Protein AF-A0ABD1LXT3-F1 (afdb_monomer_lite)

Secondary structure (DSSP, 8-state):
---------PPP-------------SS--S-----S-------S-HHHHHHHHHHHHHHHHTTTHHHHHHHHHHHHHHHHHTT-----HHHHHHHHHHHHHHHH--

Structure (mmCIF, N/CA/C/O backbone):
data_AF-A0ABD1LXT3-F1
#
_entry.id   AF-A0ABD1LXT3-F1
#
loop_
_atom_site.group_PDB
_atom_site.id
_atom_site.type_symbol
_atom_site.label_atom_id
_atom_site.label_alt_id
_atom_site.label_comp_id
_atom_site.label_asym_id
_atom_site.label_entity_id
_atom_site.label_seq_id
_atom_site.pdbx_PDB_ins_code
_atom_site.Cartn_x
_atom_site.Cartn_y
_atom_site.Cartn_z
_atom_site.occupancy
_atom_site.B_iso_or_equiv
_atom_site.auth_seq_id
_atom_site.auth_comp_id
_atom_site.auth_asym_id
_atom_site.auth_atom_id
_atom_site.pdbx_PDB_model_num
ATOM 1 N N . MET A 1 1 ? 18.891 8.176 39.308 1.00 45.00 1 MET A N 1
ATOM 2 C CA . MET A 1 1 ? 18.366 8.466 37.958 1.00 45.00 1 MET A CA 1
ATOM 3 C C . MET A 1 1 ? 18.853 7.351 37.044 1.00 45.00 1 MET A C 1
ATOM 5 O O . MET A 1 1 ? 19.936 7.462 36.490 1.00 45.00 1 MET A O 1
ATOM 9 N N . SER A 1 2 ? 18.132 6.224 37.002 1.00 50.97 2 SER A N 1
ATOM 10 C CA . SER A 1 2 ? 18.459 5.120 36.089 1.00 50.97 2 SER A CA 1
ATOM 11 C C . SER A 1 2 ? 18.023 5.513 34.687 1.00 50.97 2 SER A C 1
ATOM 13 O O . SER A 1 2 ? 16.828 5.648 34.435 1.00 50.97 2 SER A O 1
ATOM 15 N N . GLY A 1 3 ? 18.989 5.738 33.802 1.00 53.28 3 GLY A N 1
ATOM 16 C CA . GLY A 1 3 ? 18.736 5.926 32.381 1.00 53.28 3 GLY A CA 1
ATOM 17 C C . GLY A 1 3 ? 18.436 4.583 31.723 1.00 53.28 3 GLY A C 1
ATOM 18 O O . GLY A 1 3 ? 19.357 3.870 31.347 1.00 53.28 3 GLY A O 1
ATOM 19 N N . MET A 1 4 ? 17.154 4.249 31.591 1.00 65.38 4 MET A N 1
ATOM 20 C CA . MET A 1 4 ? 16.679 3.417 30.487 1.00 65.38 4 MET A CA 1
ATOM 21 C C . MET A 1 4 ? 16.380 4.376 29.333 1.00 65.38 4 MET A C 1
ATOM 23 O O . MET A 1 4 ? 15.499 5.225 29.451 1.00 65.38 4 MET A O 1
ATOM 27 N N . GLY A 1 5 ? 17.146 4.283 28.253 1.00 60.03 5 GLY A N 1
ATOM 28 C CA . GLY A 1 5 ? 16.921 5.048 27.034 1.00 60.03 5 GLY A CA 1
ATOM 29 C C . GLY A 1 5 ? 17.400 4.215 25.863 1.00 60.03 5 GLY A C 1
ATOM 30 O O . GLY A 1 5 ? 18.602 4.050 25.673 1.00 60.03 5 GLY A O 1
ATOM 31 N N . ASP A 1 6 ? 16.435 3.625 25.172 1.00 51.16 6 ASP A N 1
ATOM 32 C CA . ASP A 1 6 ? 16.590 2.613 24.140 1.00 51.16 6 ASP A CA 1
ATOM 33 C C . ASP A 1 6 ? 17.554 3.027 23.026 1.00 51.16 6 ASP A C 1
ATOM 35 O O . ASP A 1 6 ? 17.568 4.170 22.561 1.00 51.16 6 ASP A O 1
ATOM 39 N N . GLY A 1 7 ? 18.357 2.058 22.580 1.00 52.97 7 GLY A N 1
ATOM 40 C CA . GLY A 1 7 ? 19.229 2.188 21.422 1.00 52.97 7 GLY A CA 1
ATOM 41 C C . GLY A 1 7 ? 18.416 2.489 20.168 1.00 52.97 7 GLY A C 1
ATOM 42 O O . GLY A 1 7 ? 17.942 1.583 19.487 1.00 52.97 7 GLY A O 1
ATOM 43 N N . TYR A 1 8 ? 18.272 3.773 19.854 1.00 61.81 8 TYR A N 1
ATOM 44 C CA . TYR A 1 8 ? 17.724 4.231 18.588 1.00 61.81 8 TYR A CA 1
ATOM 45 C C . TYR A 1 8 ? 18.748 3.926 17.485 1.00 61.81 8 TYR A C 1
ATOM 47 O O . TYR A 1 8 ? 19.655 4.714 17.215 1.00 61.81 8 TYR A O 1
ATOM 55 N N . VAL A 1 9 ? 18.646 2.747 16.868 1.00 60.59 9 VAL A N 1
ATOM 56 C CA . VAL A 1 9 ? 19.429 2.403 15.676 1.00 60.59 9 VAL A CA 1
ATOM 57 C C . VAL A 1 9 ? 18.808 3.152 14.504 1.00 60.59 9 VAL A C 1
ATOM 59 O O . VAL A 1 9 ? 17.773 2.759 13.968 1.00 60.59 9 VAL A O 1
ATOM 62 N N . ALA A 1 10 ? 19.418 4.277 14.134 1.00 66.75 10 ALA A N 1
ATOM 63 C CA . ALA A 1 10 ? 19.074 4.968 12.902 1.00 66.75 10 ALA A CA 1
ATOM 64 C C . ALA A 1 10 ? 19.239 3.996 11.716 1.00 66.75 10 ALA A C 1
ATOM 66 O O . ALA A 1 10 ? 20.229 3.258 11.683 1.00 66.75 10 ALA A O 1
ATOM 67 N N . PRO A 1 11 ? 18.313 3.983 10.739 1.00 61.09 11 PRO A N 1
ATOM 68 C CA . PRO A 1 11 ? 18.513 3.200 9.530 1.00 61.09 11 PRO A CA 1
ATOM 69 C C . PRO A 1 11 ? 19.824 3.647 8.864 1.00 61.09 11 PRO A C 1
ATOM 71 O O . PRO A 1 11 ? 20.124 4.849 8.865 1.00 61.09 11 PRO A O 1
ATOM 74 N N . PRO A 1 12 ? 20.628 2.709 8.336 1.00 50.94 12 PRO A N 1
ATOM 75 C CA . PRO A 1 12 ? 21.908 3.040 7.730 1.00 50.94 12 PRO A CA 1
ATOM 76 C C . PRO A 1 12 ? 21.694 4.062 6.607 1.00 50.94 12 PRO A C 1
ATOM 78 O O . PRO A 1 12 ? 21.033 3.784 5.612 1.00 50.94 12 PRO A O 1
ATOM 81 N N . LYS A 1 13 ? 22.254 5.266 6.780 1.00 61.12 13 LYS A N 1
ATOM 82 C CA . LYS A 1 13 ? 22.301 6.340 5.768 1.00 61.12 13 LYS A CA 1
ATOM 83 C C . LYS A 1 13 ? 23.408 6.108 4.737 1.00 61.12 13 LYS A C 1
ATOM 85 O O . LYS A 1 13 ? 24.016 7.058 4.252 1.00 61.12 13 LYS A O 1
ATOM 90 N N . THR A 1 14 ? 23.729 4.859 4.437 1.00 60.12 14 THR A N 1
ATOM 91 C CA . THR A 1 14 ? 24.680 4.559 3.371 1.00 60.12 14 THR A CA 1
ATOM 92 C C . THR A 1 14 ? 23.894 4.467 2.068 1.00 60.12 14 THR A C 1
ATOM 94 O O . THR A 1 14 ? 22.961 3.662 2.006 1.00 60.12 14 THR A O 1
ATOM 97 N N . PRO A 1 15 ? 24.238 5.244 1.023 1.00 53.69 15 PRO A N 1
ATOM 98 C CA . PRO A 1 15 ? 23.832 4.866 -0.322 1.00 53.69 15 PRO A CA 1
ATOM 99 C C . PRO A 1 15 ? 24.321 3.432 -0.535 1.00 53.69 15 PRO A C 1
ATOM 101 O O . PRO A 1 15 ? 25.418 3.098 -0.086 1.00 53.69 15 PRO A O 1
ATOM 104 N N . PHE A 1 16 ? 23.498 2.579 -1.140 1.00 46.97 16 PHE A N 1
ATOM 105 C CA . PHE A 1 16 ? 23.920 1.240 -1.540 1.00 46.97 16 PHE A CA 1
ATOM 106 C C . PHE A 1 16 ? 25.192 1.367 -2.387 1.00 46.97 16 PHE A C 1
ATOM 108 O O . PHE A 1 16 ? 25.139 1.805 -3.533 1.00 46.97 16 PHE A O 1
ATOM 115 N N . VAL A 1 17 ? 26.340 1.046 -1.794 1.00 51.94 17 VAL A N 1
ATOM 116 C CA . VAL A 1 17 ? 27.599 0.920 -2.519 1.00 51.94 17 VAL A CA 1
ATOM 117 C C . VAL A 1 17 ? 27.560 -0.470 -3.137 1.00 51.94 17 VAL A C 1
ATOM 119 O O . VAL A 1 17 ? 27.553 -1.464 -2.412 1.00 51.94 17 VAL A O 1
ATOM 122 N N . PHE A 1 18 ? 27.445 -0.534 -4.462 1.00 46.41 18 PHE A N 1
ATOM 123 C CA . PHE A 1 18 ? 27.685 -1.769 -5.197 1.00 46.41 18 PHE A CA 1
ATOM 124 C C . PHE A 1 18 ? 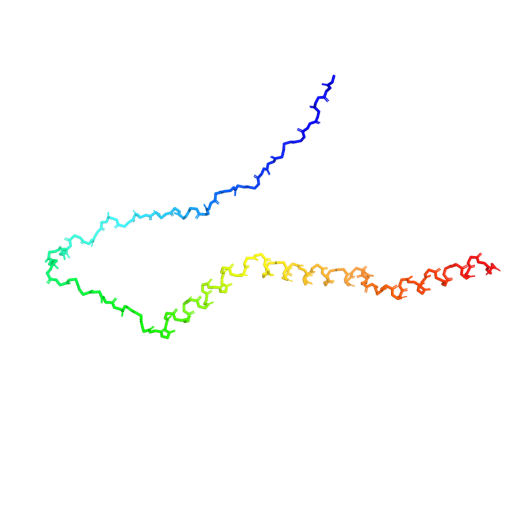29.180 -2.085 -5.092 1.00 46.41 18 PHE A C 1
ATOM 126 O O . PHE A 1 18 ? 30.013 -1.270 -5.484 1.00 46.41 18 PHE A O 1
ATOM 133 N N . ASP A 1 19 ? 29.503 -3.233 -4.501 1.00 43.56 19 ASP A N 1
ATOM 134 C CA . ASP A 1 19 ? 30.846 -3.808 -4.518 1.00 43.56 19 ASP A CA 1
ATOM 135 C C . ASP A 1 19 ? 31.023 -4.494 -5.879 1.00 43.56 19 ASP A C 1
ATOM 137 O O . ASP A 1 19 ? 30.445 -5.553 -6.133 1.00 43.56 19 ASP A O 1
ATOM 141 N N . ASP A 1 20 ? 31.719 -3.822 -6.794 1.00 46.25 20 ASP A N 1
ATOM 142 C CA . ASP A 1 20 ? 32.080 -4.376 -8.096 1.00 46.25 20 ASP A CA 1
ATOM 143 C C . ASP A 1 20 ? 33.335 -5.247 -7.915 1.00 46.25 20 ASP A C 1
ATOM 145 O O . ASP A 1 20 ? 34.456 -4.754 -7.776 1.00 46.25 20 ASP A O 1
ATOM 149 N N . SER A 1 21 ? 33.123 -6.560 -7.796 1.00 54.75 21 SER A N 1
ATOM 150 C CA . SER A 1 21 ? 34.194 -7.561 -7.808 1.00 54.75 21 SER A CA 1
ATOM 151 C C . SER A 1 21 ? 34.664 -7.797 -9.247 1.00 54.75 21 SER A C 1
ATOM 153 O O . SER A 1 21 ? 34.232 -8.738 -9.917 1.00 54.75 21 SER A O 1
ATOM 155 N N . ASP A 1 22 ? 35.572 -6.940 -9.708 1.00 49.88 22 ASP A N 1
ATOM 156 C CA . ASP A 1 22 ? 36.347 -7.101 -10.941 1.00 49.88 22 ASP A CA 1
ATOM 157 C C . ASP A 1 22 ? 37.457 -8.166 -10.764 1.00 49.88 22 ASP A C 1
ATOM 159 O O . ASP A 1 22 ? 38.639 -7.858 -10.611 1.00 49.88 22 ASP A O 1
ATOM 163 N N . ASP A 1 23 ? 37.093 -9.450 -10.826 1.00 52.03 23 ASP A N 1
ATOM 164 C CA . ASP A 1 23 ? 38.037 -10.571 -10.980 1.00 52.03 23 ASP A CA 1
ATOM 165 C C . ASP A 1 23 ? 37.864 -11.245 -12.356 1.00 52.03 23 ASP A C 1
ATOM 167 O O . ASP A 1 23 ? 37.477 -12.408 -12.473 1.00 52.03 23 ASP A O 1
ATOM 171 N N . ILE A 1 24 ? 38.179 -10.521 -13.438 1.00 57.47 24 ILE A N 1
ATOM 172 C CA . ILE A 1 24 ? 38.438 -11.103 -14.771 1.00 57.47 24 ILE A CA 1
ATOM 173 C C . ILE A 1 24 ? 39.793 -10.594 -15.274 1.00 57.47 24 ILE A C 1
ATOM 175 O O . ILE A 1 24 ? 39.916 -9.829 -16.228 1.00 57.47 24 ILE A O 1
ATOM 179 N N . ALA A 1 25 ? 40.859 -11.049 -14.620 1.00 55.16 25 ALA A N 1
ATOM 180 C CA . ALA A 1 25 ? 42.229 -10.856 -15.078 1.00 55.16 25 ALA A CA 1
ATOM 181 C C . ALA A 1 25 ? 42.913 -12.209 -15.299 1.00 55.16 25 ALA A C 1
ATOM 183 O O . ALA A 1 25 ? 43.664 -12.676 -14.454 1.00 55.16 25 ALA A O 1
ATOM 184 N N . SER A 1 26 ? 42.658 -12.835 -16.452 1.00 54.84 26 SER A N 1
ATOM 185 C CA . SER A 1 26 ? 43.659 -13.596 -17.224 1.00 54.84 26 SER A CA 1
ATOM 186 C C . SER A 1 26 ? 42.983 -14.221 -18.446 1.00 54.84 26 SER A C 1
ATOM 188 O O . SER A 1 26 ? 42.368 -15.272 -18.317 1.00 54.84 26 SER A O 1
ATOM 190 N N . SER A 1 27 ? 43.041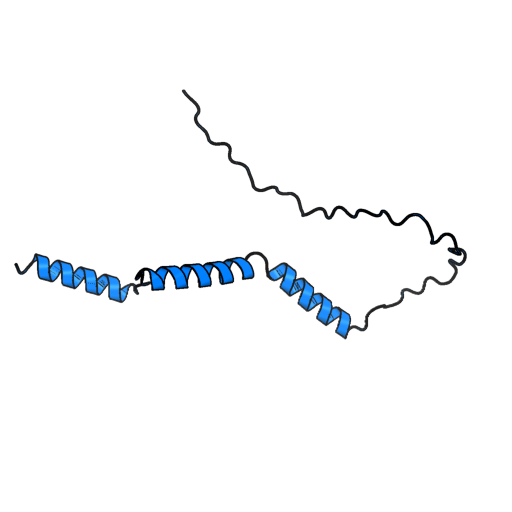 -13.522 -19.591 1.00 54.62 27 SER A N 1
ATOM 191 C CA . SER A 1 27 ? 42.984 -14.058 -20.977 1.00 54.62 27 SER A CA 1
ATOM 192 C C . SER A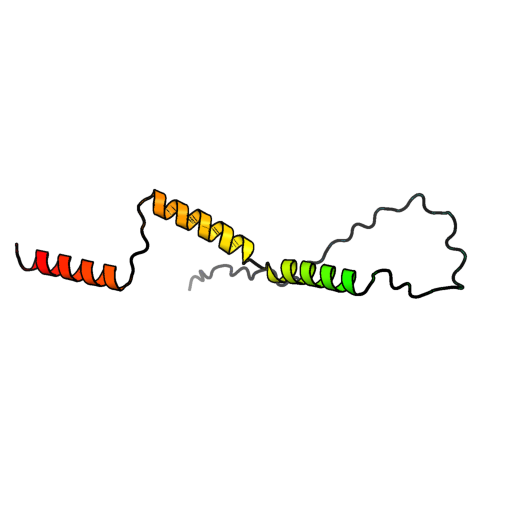 1 27 ? 42.567 -13.021 -22.040 1.00 54.62 27 SER A C 1
ATOM 194 O O . SER A 1 27 ? 42.111 -13.396 -23.1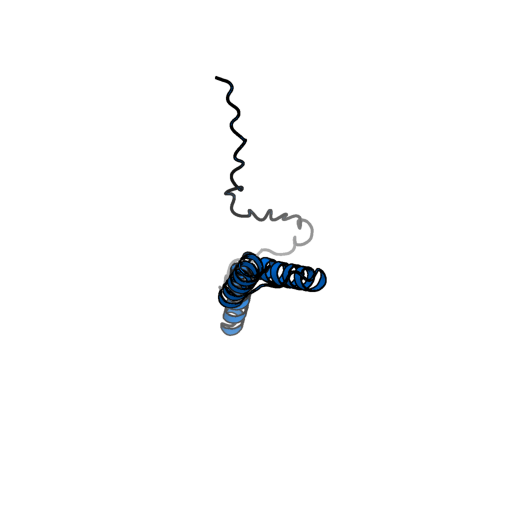13 1.00 54.62 27 SER A O 1
ATOM 196 N N . ALA A 1 28 ? 42.770 -11.718 -21.814 1.00 54.41 28 ALA A N 1
ATOM 197 C CA . ALA A 1 28 ? 42.597 -10.695 -22.860 1.00 54.41 28 ALA A CA 1
ATOM 198 C C . ALA A 1 28 ? 43.903 -9.955 -23.207 1.00 54.41 28 ALA A C 1
ATOM 200 O O . ALA A 1 28 ? 43.890 -8.861 -23.757 1.00 54.41 28 ALA A O 1
ATOM 201 N N . ALA A 1 29 ? 45.063 -10.568 -22.947 1.00 56.75 29 ALA A N 1
ATOM 202 C CA . ALA A 1 29 ? 46.375 -10.033 -23.320 1.00 56.75 29 ALA A CA 1
ATOM 203 C C . ALA A 1 29 ? 46.668 -10.100 -24.840 1.00 56.75 29 ALA A C 1
ATOM 205 O O . ALA A 1 29 ? 47.802 -10.349 -25.245 1.00 56.75 29 ALA A O 1
ATOM 206 N N . SER A 1 30 ? 45.676 -9.857 -25.701 1.00 55.97 30 SER A N 1
ATOM 207 C CA . SER A 1 30 ? 45.898 -9.651 -27.132 1.00 55.97 30 SER A CA 1
ATOM 208 C C . SER A 1 30 ? 45.232 -8.361 -27.611 1.00 55.97 30 SER A C 1
ATOM 210 O O . SER A 1 30 ? 44.080 -8.348 -28.031 1.00 55.97 30 SER A O 1
ATOM 212 N N . SER A 1 31 ? 46.049 -7.304 -27.633 1.00 56.62 31 SER A N 1
ATOM 213 C CA . SER A 1 31 ? 45.925 -6.131 -28.509 1.00 56.62 31 SER A CA 1
ATOM 214 C C . SER A 1 31 ? 45.062 -4.944 -28.047 1.00 56.62 31 SER A C 1
ATOM 216 O O . SER A 1 31 ? 44.140 -4.522 -28.733 1.00 56.62 31 SER A O 1
ATOM 218 N N . TYR A 1 32 ? 45.500 -4.270 -26.979 1.00 56.31 32 TYR A N 1
ATOM 219 C CA . TYR A 1 32 ? 45.124 -2.879 -26.651 1.00 56.31 32 TYR A CA 1
ATOM 220 C C . TYR A 1 32 ? 46.026 -1.829 -27.337 1.00 56.31 32 TYR A C 1
ATOM 222 O O . TYR A 1 32 ? 46.228 -0.728 -26.830 1.00 56.31 32 TYR A O 1
ATOM 230 N N . ARG A 1 33 ? 46.639 -2.158 -28.481 1.00 61.72 33 ARG A N 1
ATOM 231 C CA . ARG A 1 33 ? 47.467 -1.224 -29.262 1.00 61.72 33 ARG A CA 1
ATOM 232 C C . ARG A 1 33 ? 46.683 -0.732 -30.476 1.00 61.72 33 ARG A C 1
ATOM 234 O O . ARG A 1 33 ? 46.874 -1.264 -31.561 1.00 61.72 33 ARG A O 1
ATOM 241 N N . SER A 1 34 ? 45.820 0.270 -30.286 1.00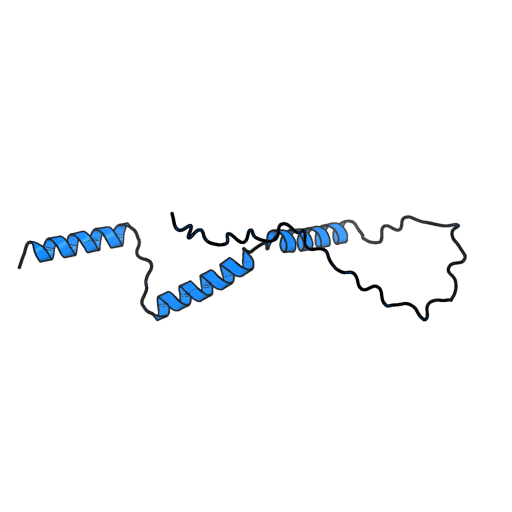 46.66 34 SER A N 1
ATOM 242 C CA . SER A 1 34 ? 45.471 1.312 -31.280 1.00 46.66 34 SER A CA 1
ATOM 243 C C . SER A 1 34 ? 44.475 2.315 -30.676 1.00 46.66 34 SER A C 1
ATOM 245 O O . SER A 1 34 ? 43.270 2.192 -30.848 1.00 46.66 34 SER A O 1
ATOM 247 N N . THR A 1 35 ? 44.969 3.333 -29.969 1.00 57.50 35 THR A N 1
ATOM 248 C CA . THR A 1 35 ? 44.183 4.491 -29.497 1.00 57.50 35 THR A CA 1
ATOM 249 C C . THR A 1 35 ? 44.278 5.668 -30.477 1.00 57.50 35 THR A C 1
ATOM 251 O O . THR A 1 35 ? 44.635 6.778 -30.095 1.00 57.50 35 THR A O 1
ATOM 254 N N . SER A 1 36 ? 43.984 5.445 -31.763 1.00 54.56 36 SER A N 1
ATOM 255 C CA . SER A 1 36 ? 43.912 6.524 -32.773 1.00 54.56 36 SER A CA 1
ATOM 256 C C . SER A 1 36 ? 42.522 6.711 -33.393 1.00 54.56 36 SER A C 1
ATOM 258 O O . SER A 1 36 ? 42.379 7.417 -34.384 1.00 54.56 36 SER A O 1
ATOM 260 N N . SER A 1 37 ? 41.487 6.101 -32.815 1.00 54.91 37 SER A N 1
ATOM 261 C CA . SER A 1 37 ? 40.085 6.299 -33.192 1.00 54.91 37 SER A CA 1
ATOM 262 C C . SER A 1 37 ? 39.224 5.976 -31.970 1.00 54.91 37 SER A C 1
ATOM 264 O O . SER A 1 37 ? 38.771 4.853 -31.786 1.00 54.91 37 SER A O 1
ATOM 266 N N . ILE A 1 38 ? 39.070 6.947 -31.070 1.00 56.00 38 ILE A N 1
ATOM 267 C CA . ILE A 1 38 ? 38.000 6.903 -30.069 1.00 56.00 38 ILE A CA 1
ATOM 268 C C . ILE A 1 38 ? 36.821 7.594 -30.741 1.00 56.00 38 ILE A C 1
ATOM 270 O O . ILE A 1 38 ? 36.722 8.818 -30.747 1.00 56.00 38 ILE A O 1
ATOM 274 N N . CYS A 1 39 ? 35.994 6.808 -31.419 1.00 56.66 39 CYS A N 1
ATOM 275 C CA . CYS A 1 39 ? 34.654 7.244 -31.765 1.00 56.66 39 CYS A CA 1
ATOM 276 C C . CYS A 1 39 ? 33.808 7.067 -30.504 1.00 56.66 39 CYS A C 1
ATOM 278 O O . CYS A 1 39 ? 33.769 5.972 -29.945 1.00 56.66 39 CYS A O 1
ATOM 280 N N . GLU A 1 40 ? 33.162 8.134 -30.046 1.00 57.75 40 GLU A N 1
ATOM 281 C CA . GLU A 1 40 ? 32.047 8.040 -29.109 1.00 57.75 40 GLU A CA 1
ATOM 282 C C . GLU A 1 40 ? 30.939 7.294 -29.866 1.00 57.75 40 GLU A C 1
ATOM 284 O O . GLU A 1 40 ? 30.277 7.842 -30.745 1.00 57.75 40 GLU A O 1
ATOM 289 N N . VAL A 1 41 ? 30.889 5.973 -29.695 1.00 61.25 41 VAL A N 1
ATOM 290 C CA . VAL A 1 41 ? 29.875 5.140 -30.337 1.00 61.25 41 VAL A CA 1
ATOM 291 C C . VAL A 1 41 ? 28.615 5.312 -29.507 1.00 61.25 41 VAL A C 1
ATOM 293 O O . VAL A 1 41 ? 28.564 4.836 -28.374 1.00 61.25 41 VAL A O 1
ATOM 296 N N . ASP A 1 42 ? 27.601 5.966 -30.072 1.00 64.81 42 ASP A N 1
ATOM 297 C CA . ASP A 1 42 ? 26.235 5.896 -29.560 1.00 64.81 42 ASP A CA 1
ATOM 298 C C . ASP A 1 42 ? 25.769 4.436 -29.679 1.00 64.81 42 ASP A C 1
ATOM 300 O O . ASP A 1 42 ? 25.238 3.994 -30.697 1.00 64.81 42 ASP A O 1
ATOM 304 N N . LEU A 1 43 ? 26.059 3.643 -28.643 1.00 66.50 43 LEU A N 1
ATOM 305 C CA . LEU A 1 43 ? 25.790 2.201 -28.585 1.00 66.50 43 LEU A CA 1
ATOM 306 C C . LEU A 1 43 ? 24.287 1.884 -28.575 1.00 66.50 43 LEU A C 1
ATOM 308 O O . LEU A 1 43 ? 23.908 0.724 -28.734 1.00 66.50 43 LEU A O 1
ATOM 312 N N . LEU A 1 44 ? 23.434 2.892 -28.378 1.00 69.56 44 LEU A N 1
ATOM 313 C CA . LEU A 1 44 ? 21.999 2.730 -28.207 1.00 69.56 44 LEU A CA 1
ATOM 314 C C . LEU A 1 44 ? 21.234 3.743 -29.073 1.00 69.56 44 LEU A C 1
ATOM 316 O O . LEU A 1 44 ? 21.448 4.947 -28.929 1.00 69.56 44 LEU A O 1
ATOM 320 N N . PRO A 1 45 ? 20.312 3.291 -29.943 1.00 78.19 45 PRO A N 1
ATOM 321 C CA . PRO A 1 45 ? 19.350 4.192 -30.565 1.00 78.19 45 PRO A CA 1
ATOM 322 C C . PRO A 1 45 ? 18.495 4.869 -29.481 1.00 78.19 45 PRO A C 1
ATOM 324 O O . PRO A 1 45 ? 18.234 4.277 -28.431 1.00 78.19 45 PRO A O 1
ATOM 327 N N . SER A 1 46 ? 18.032 6.095 -29.739 1.00 77.00 46 SER A N 1
ATOM 328 C CA . SER A 1 46 ? 17.263 6.909 -28.779 1.00 77.00 46 SER A CA 1
ATOM 329 C C . SER A 1 46 ? 16.061 6.180 -28.174 1.00 77.00 46 SER A C 1
ATOM 331 O O . SER A 1 46 ? 15.746 6.378 -27.003 1.00 77.00 46 SER A O 1
ATOM 333 N N . ASP A 1 47 ? 15.429 5.303 -28.953 1.00 80.25 47 ASP A N 1
ATOM 334 C CA . ASP A 1 47 ? 14.280 4.506 -28.518 1.00 80.25 47 ASP A CA 1
ATOM 335 C C . ASP A 1 47 ? 14.679 3.480 -27.449 1.00 80.25 47 ASP A C 1
ATOM 337 O O . ASP A 1 47 ? 14.009 3.345 -26.429 1.00 80.25 47 ASP A O 1
ATOM 341 N N . ALA A 1 48 ? 15.832 2.825 -27.617 1.00 82.38 48 ALA A N 1
ATOM 342 C CA . ALA A 1 48 ? 16.351 1.882 -26.630 1.00 82.38 48 ALA A CA 1
ATOM 343 C C . ALA A 1 48 ? 16.799 2.592 -25.343 1.00 82.38 48 ALA A C 1
ATOM 345 O O . ALA A 1 48 ? 16.658 2.043 -24.253 1.00 82.38 48 ALA A O 1
ATOM 346 N N . PHE A 1 49 ? 17.311 3.822 -25.453 1.00 83.12 49 PHE A N 1
ATOM 347 C CA . PHE A 1 49 ? 17.632 4.651 -24.291 1.00 83.12 49 PHE A CA 1
ATOM 348 C C . PHE A 1 49 ? 16.372 5.034 -23.506 1.00 83.12 49 PHE A C 1
ATOM 350 O O . PHE A 1 49 ? 16.365 4.948 -22.279 1.00 83.12 49 PHE A O 1
ATOM 357 N N . TYR A 1 50 ? 15.296 5.407 -24.204 1.00 89.25 50 TYR A N 1
ATOM 358 C CA . TYR A 1 50 ? 14.013 5.727 -23.584 1.00 89.25 50 TYR A CA 1
ATOM 359 C C . TYR A 1 50 ? 13.405 4.518 -22.863 1.00 89.25 50 TYR A C 1
ATOM 361 O O . TYR A 1 50 ? 12.999 4.632 -21.707 1.00 89.25 50 TYR A O 1
ATOM 369 N N . ASP A 1 51 ? 13.407 3.350 -23.506 1.00 87.19 51 ASP A N 1
ATOM 370 C CA . ASP A 1 51 ? 12.900 2.113 -22.909 1.00 87.19 51 ASP A CA 1
ATOM 371 C C . ASP A 1 51 ? 13.705 1.711 -21.666 1.00 87.19 51 ASP A C 1
ATOM 373 O O . ASP A 1 51 ? 13.128 1.391 -20.623 1.00 87.19 51 ASP A O 1
ATOM 377 N N . LEU A 1 52 ? 15.039 1.788 -21.735 1.00 85.75 52 LEU A N 1
ATOM 378 C CA . LEU A 1 52 ? 15.911 1.525 -20.587 1.00 85.75 52 LEU A CA 1
ATOM 379 C C . LEU A 1 52 ? 15.673 2.526 -19.452 1.00 85.75 52 LEU A C 1
ATOM 381 O O . LEU A 1 52 ? 15.581 2.113 -18.297 1.00 85.75 52 LEU A O 1
ATOM 385 N N . HIS A 1 53 ? 15.522 3.816 -19.761 1.00 85.94 53 HIS A N 1
ATOM 386 C CA . HIS A 1 53 ? 15.217 4.844 -18.768 1.00 85.94 53 HIS A CA 1
ATOM 387 C C . HIS A 1 53 ? 13.867 4.590 -18.096 1.00 85.94 53 HIS A C 1
ATOM 389 O O . HIS A 1 53 ? 13.779 4.646 -16.878 1.00 85.94 53 HIS A O 1
ATOM 395 N N . CYS A 1 54 ? 12.840 4.226 -18.865 1.00 84.81 54 CYS A N 1
ATOM 396 C CA . CYS A 1 54 ? 11.513 3.904 -18.347 1.00 84.81 54 CYS A CA 1
ATOM 397 C C . CYS A 1 54 ? 11.544 2.680 -17.413 1.00 84.81 54 CYS A C 1
ATOM 399 O O . CYS A 1 54 ? 10.936 2.700 -16.342 1.00 84.81 54 CYS A O 1
ATOM 401 N N . ILE A 1 55 ? 12.294 1.629 -17.767 1.00 81.38 55 ILE A N 1
ATOM 402 C CA . ILE A 1 55 ? 12.471 0.443 -16.912 1.00 81.38 55 ILE A CA 1
ATOM 403 C C . ILE A 1 55 ? 13.223 0.810 -15.630 1.00 81.38 55 ILE A C 1
ATOM 405 O O . ILE A 1 55 ? 12.789 0.434 -14.542 1.00 81.38 55 ILE A O 1
ATOM 409 N N . VAL A 1 56 ? 14.324 1.559 -15.735 1.00 83.19 56 VAL A N 1
ATOM 410 C CA . VAL A 1 56 ? 15.116 1.998 -14.578 1.00 83.19 56 VAL A CA 1
ATOM 411 C C . VAL A 1 56 ? 14.295 2.913 -13.675 1.00 83.19 56 VAL A C 1
ATOM 413 O O . VAL A 1 56 ? 14.262 2.691 -12.471 1.00 83.19 56 VAL A O 1
ATOM 416 N N . GLU A 1 57 ? 13.568 3.884 -14.225 1.00 82.19 57 GLU A N 1
ATOM 417 C CA . GLU A 1 57 ? 12.663 4.751 -13.469 1.00 82.19 57 GLU A CA 1
ATOM 418 C C . GLU A 1 57 ? 11.565 3.954 -12.785 1.00 82.19 57 GLU A C 1
ATOM 420 O O . GLU A 1 57 ? 11.252 4.241 -11.635 1.00 82.19 57 GLU A O 1
ATOM 425 N N . GLN A 1 58 ? 11.000 2.933 -13.432 1.00 75.88 58 GLN A N 1
ATOM 426 C CA . GLN A 1 58 ? 10.041 2.052 -12.776 1.00 75.88 58 GLN A CA 1
ATOM 427 C C . GLN A 1 58 ? 10.693 1.223 -11.675 1.00 75.88 58 GLN A C 1
ATOM 429 O O . GLN A 1 58 ? 10.084 1.062 -10.625 1.00 75.88 58 GLN A O 1
ATOM 434 N N . MET A 1 59 ? 11.913 0.720 -11.860 1.00 73.00 59 MET A N 1
ATOM 435 C CA . MET A 1 59 ? 12.633 -0.036 -10.830 1.00 73.00 59 MET A CA 1
ATOM 436 C C . MET A 1 59 ? 12.993 0.836 -9.625 1.00 73.00 59 MET A C 1
ATOM 438 O O . MET A 1 59 ? 12.823 0.399 -8.491 1.00 73.00 59 MET A O 1
ATOM 442 N N . VAL A 1 60 ? 13.420 2.075 -9.869 1.00 71.12 60 VAL A N 1
ATOM 443 C CA . VAL A 1 60 ? 13.716 3.078 -8.839 1.00 71.12 60 VAL A CA 1
ATOM 444 C C . VAL A 1 60 ? 12.422 3.541 -8.162 1.00 71.12 60 VAL A C 1
ATOM 446 O O . VAL A 1 60 ? 12.325 3.540 -6.946 1.00 71.12 60 VAL A O 1
ATOM 449 N N . SER A 1 61 ? 11.362 3.820 -8.921 1.00 67.44 61 SER A N 1
ATOM 450 C CA . SER A 1 61 ? 10.046 4.205 -8.377 1.00 67.44 61 SER A CA 1
ATOM 451 C C . SER A 1 61 ? 9.302 3.045 -7.706 1.00 67.44 61 SER A C 1
ATOM 453 O O . SER A 1 61 ? 8.332 3.260 -6.980 1.00 67.44 61 SER A O 1
ATOM 455 N N . SER A 1 62 ? 9.740 1.803 -7.935 1.00 59.16 62 SER A N 1
ATOM 456 C CA . SER A 1 62 ? 9.232 0.608 -7.253 1.00 59.16 62 SER A CA 1
ATOM 457 C C . SER A 1 62 ? 9.724 0.493 -5.805 1.00 59.16 62 SER A C 1
ATOM 459 O O . SER A 1 62 ? 9.378 -0.488 -5.137 1.00 59.16 62 SER A O 1
ATOM 461 N N . ASP A 1 63 ? 10.452 1.500 -5.304 1.00 62.38 63 ASP A N 1
ATOM 462 C CA . ASP A 1 63 ? 10.701 1.811 -3.894 1.00 62.38 63 ASP A CA 1
ATOM 463 C C . ASP A 1 63 ? 9.530 1.399 -2.998 1.00 62.38 63 ASP A C 1
ATOM 465 O O . ASP A 1 63 ? 8.537 2.107 -2.894 1.00 62.38 63 ASP A O 1
ATOM 469 N N . TYR A 1 64 ? 9.621 0.239 -2.336 1.00 62.88 64 TYR A N 1
ATOM 470 C CA . TYR A 1 64 ? 8.683 -0.252 -1.311 1.00 62.88 64 TYR A CA 1
ATOM 471 C C . TYR A 1 64 ? 7.189 -0.380 -1.714 1.00 62.88 64 TYR A C 1
ATOM 473 O O . TYR A 1 64 ? 6.416 -1.048 -1.022 1.00 62.88 64 TYR A O 1
ATOM 481 N N . LEU A 1 65 ? 6.751 0.175 -2.844 1.00 71.38 65 LEU A N 1
ATOM 482 C CA . LEU A 1 65 ? 5.363 0.235 -3.292 1.00 71.38 65 LEU A CA 1
ATOM 483 C C . LEU A 1 65 ? 4.898 -1.120 -3.821 1.00 71.38 65 LEU A C 1
ATOM 485 O O . LEU A 1 65 ? 3.814 -1.578 -3.465 1.00 71.38 65 LEU A O 1
ATOM 489 N N . PHE A 1 66 ? 5.734 -1.823 -4.592 1.00 75.75 66 PHE A N 1
ATOM 490 C CA . PHE A 1 66 ? 5.398 -3.170 -5.059 1.00 75.75 66 PHE A CA 1
ATOM 491 C C . PHE A 1 66 ? 5.292 -4.151 -3.886 1.00 75.75 66 PHE A C 1
ATOM 493 O O . PHE A 1 66 ? 4.296 -4.861 -3.739 1.00 75.75 66 PHE A O 1
ATOM 500 N N . TYR A 1 67 ? 6.276 -4.126 -2.986 1.00 81.31 67 TYR A N 1
ATOM 501 C CA . TYR A 1 67 ? 6.265 -4.947 -1.781 1.00 81.31 67 TYR A CA 1
ATOM 502 C C . TYR A 1 67 ? 5.078 -4.628 -0.866 1.00 81.31 67 TYR A C 1
ATOM 504 O O . TYR A 1 67 ? 4.396 -5.544 -0.404 1.00 81.31 67 TYR A O 1
ATOM 512 N N . SER A 1 68 ? 4.804 -3.344 -0.613 1.00 81.38 68 SER A N 1
ATOM 513 C CA . SER A 1 68 ? 3.682 -2.931 0.230 1.00 81.38 68 SER A CA 1
ATOM 514 C C . SER A 1 68 ? 2.340 -3.293 -0.398 1.00 81.38 68 SER A C 1
ATOM 516 O O . SER A 1 68 ? 1.468 -3.749 0.332 1.00 81.38 68 SER A O 1
ATOM 518 N N . ASN A 1 69 ? 2.181 -3.216 -1.722 1.00 85.06 69 ASN A N 1
ATOM 519 C CA . ASN A 1 69 ? 0.965 -3.644 -2.415 1.00 85.06 69 ASN A CA 1
ATOM 520 C C . ASN A 1 69 ? 0.757 -5.162 -2.353 1.00 85.06 69 ASN A C 1
ATOM 522 O O . ASN A 1 69 ? -0.333 -5.613 -1.994 1.00 85.06 69 ASN A O 1
ATOM 526 N N . VAL A 1 70 ? 1.796 -5.958 -2.631 1.00 89.12 70 VAL A N 1
ATOM 527 C CA . VAL A 1 70 ? 1.735 -7.428 -2.526 1.00 89.12 70 VAL A CA 1
ATOM 528 C C . VAL A 1 70 ? 1.431 -7.848 -1.086 1.00 89.12 70 VAL A C 1
ATOM 530 O O . VAL A 1 70 ? 0.519 -8.642 -0.841 1.00 89.12 70 VAL A O 1
ATOM 533 N N . ARG A 1 71 ? 2.133 -7.261 -0.110 1.00 92.50 71 ARG A N 1
ATOM 534 C CA . ARG A 1 71 ? 1.917 -7.514 1.320 1.00 92.50 71 ARG A CA 1
ATOM 535 C C . ARG A 1 71 ? 0.518 -7.097 1.762 1.00 92.50 71 ARG A C 1
ATOM 537 O O . ARG A 1 71 ? -0.159 -7.881 2.419 1.00 92.50 71 ARG A O 1
ATOM 544 N N . LYS A 1 72 ? 0.073 -5.894 1.394 1.00 92.00 72 LYS A N 1
ATOM 545 C CA . LYS A 1 72 ? -1.255 -5.367 1.728 1.00 92.00 72 LYS A CA 1
ATOM 546 C C . LYS A 1 72 ? -2.347 -6.274 1.180 1.00 92.00 72 LYS A C 1
ATOM 548 O O . LYS A 1 72 ? -3.230 -6.648 1.938 1.00 92.00 72 LYS A O 1
ATOM 553 N N . SER A 1 73 ? -2.252 -6.681 -0.086 1.00 92.06 73 SER A N 1
ATOM 554 C CA . SER A 1 73 ? -3.213 -7.597 -0.711 1.00 92.06 73 SER A CA 1
ATOM 555 C C . SER A 1 73 ? -3.271 -8.952 0.006 1.00 92.06 73 SER A C 1
ATOM 557 O O . SER A 1 73 ? -4.350 -9.438 0.347 1.00 92.06 73 SER A O 1
ATOM 559 N N . SER A 1 74 ? -2.110 -9.538 0.322 1.00 93.00 74 SER A N 1
ATOM 560 C CA . SER A 1 74 ? -2.033 -10.821 1.031 1.00 93.00 74 SER A CA 1
ATOM 561 C C . SER A 1 74 ? -2.594 -10.751 2.458 1.00 93.00 74 SER A C 1
ATOM 563 O O . SER A 1 74 ? -3.276 -11.676 2.908 1.00 93.00 74 SER A O 1
ATOM 565 N N . VAL A 1 75 ? -2.308 -9.672 3.188 1.00 93.88 75 VAL A N 1
ATOM 566 C CA . VAL A 1 75 ? -2.802 -9.454 4.557 1.00 93.88 75 VAL A CA 1
ATOM 567 C C . VAL A 1 75 ? -4.309 -9.189 4.554 1.00 93.88 75 VAL A C 1
ATOM 569 O O . VAL A 1 75 ? -5.034 -9.810 5.325 1.00 93.88 75 VAL A O 1
ATOM 572 N N . ASP A 1 76 ? -4.797 -8.349 3.641 1.00 93.69 76 ASP A N 1
ATOM 573 C CA . ASP A 1 76 ? -6.224 -8.046 3.475 1.00 93.69 76 ASP A CA 1
ATOM 574 C C . ASP A 1 76 ? -7.039 -9.311 3.149 1.00 93.69 76 ASP A C 1
ATOM 576 O O . ASP A 1 76 ? -8.079 -9.578 3.754 1.00 93.69 76 ASP A O 1
ATOM 580 N N . ALA A 1 77 ? -6.517 -10.176 2.274 1.00 93.25 77 ALA A N 1
ATOM 581 C CA . ALA A 1 77 ? -7.119 -11.480 2.004 1.00 93.25 77 ALA A CA 1
ATOM 582 C C . ALA A 1 77 ? -7.132 -12.406 3.235 1.00 93.25 77 ALA A C 1
ATOM 584 O O . ALA A 1 77 ? -8.064 -13.194 3.402 1.00 93.25 77 ALA A O 1
ATOM 585 N N . SER A 1 78 ? -6.117 -12.316 4.097 1.00 93.44 78 SER A N 1
ATOM 586 C CA . SER A 1 78 ? -6.038 -13.107 5.331 1.00 93.44 78 SER A CA 1
ATOM 587 C C . SER A 1 78 ? -7.053 -12.629 6.371 1.00 93.44 78 SER A C 1
ATOM 589 O O . SER A 1 78 ? -7.728 -13.457 6.977 1.00 93.44 78 SER A O 1
ATOM 591 N N . PHE A 1 79 ? -7.237 -11.314 6.521 1.00 93.38 79 PHE A N 1
ATOM 592 C CA . PHE A 1 79 ? -8.274 -10.744 7.384 1.00 93.38 79 PHE A CA 1
ATOM 593 C C . PHE A 1 79 ? -9.678 -11.158 6.950 1.00 93.38 79 PHE A C 1
ATOM 595 O O . PHE A 1 79 ? -10.436 -11.655 7.780 1.00 93.38 79 PHE A O 1
ATOM 602 N N . ARG A 1 80 ? -9.981 -11.101 5.645 1.00 91.00 80 ARG A N 1
ATOM 603 C CA . ARG A 1 80 ? -11.260 -11.605 5.118 1.00 91.00 80 ARG A CA 1
ATOM 604 C C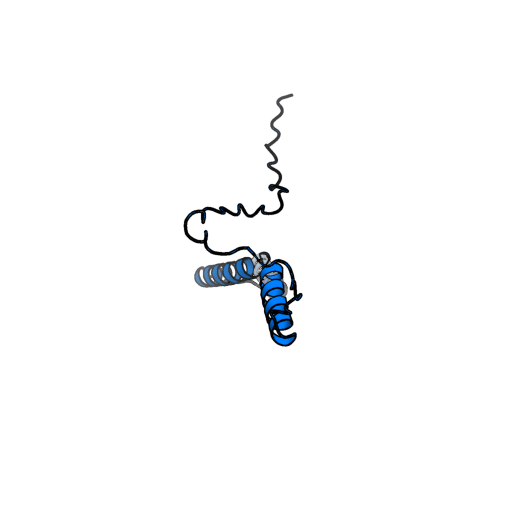 . ARG A 1 80 ? -11.509 -13.074 5.468 1.00 91.00 80 ARG A C 1
ATOM 606 O O . ARG A 1 80 ? -12.619 -13.428 5.844 1.00 91.00 80 ARG A O 1
ATOM 613 N N . LYS A 1 81 ? -10.486 -13.936 5.393 1.00 92.94 81 LYS A N 1
ATOM 614 C CA . LYS A 1 81 ? -10.607 -15.356 5.785 1.00 92.94 81 LYS A CA 1
ATOM 615 C C . LYS A 1 81 ? -10.865 -15.549 7.280 1.00 92.94 81 LYS A C 1
ATOM 617 O O . LYS A 1 81 ? -11.512 -16.519 7.655 1.00 92.94 81 LYS A O 1
ATOM 622 N N . LEU A 1 82 ? -10.354 -14.649 8.115 1.00 93.19 82 LEU A N 1
ATOM 623 C CA . LEU A 1 82 ? -10.584 -14.646 9.560 1.00 93.19 82 LEU A CA 1
ATOM 624 C C . LEU A 1 82 ? -11.918 -13.982 9.950 1.00 93.19 82 LEU A C 1
ATOM 626 O O . LEU A 1 82 ? -12.210 -13.887 11.137 1.00 93.19 82 LEU A O 1
ATOM 630 N N . GLY A 1 83 ? -12.716 -13.517 8.979 1.00 89.31 83 GLY A N 1
ATOM 631 C CA . GLY A 1 83 ? -13.954 -12.773 9.231 1.00 89.31 83 GLY A CA 1
ATOM 632 C C . GLY A 1 83 ? -13.721 -11.345 9.733 1.00 89.31 83 GLY A C 1
ATOM 633 O O . GLY A 1 83 ? -14.640 -10.710 10.240 1.00 89.31 83 GLY A O 1
ATOM 634 N N . VAL A 1 84 ? -12.492 -10.833 9.617 1.00 88.19 84 VAL A N 1
ATOM 635 C CA . VAL A 1 84 ? -12.160 -9.445 9.940 1.00 88.19 84 VAL A CA 1
ATOM 636 C C . VAL A 1 84 ? -12.496 -8.596 8.722 1.00 88.19 84 VAL A C 1
ATOM 638 O O . VAL A 1 84 ? -11.734 -8.523 7.755 1.00 88.19 84 VAL A O 1
ATOM 641 N N . GLU A 1 85 ? -13.672 -7.983 8.764 1.00 86.44 85 GLU A N 1
ATOM 642 C CA . GLU A 1 85 ? -14.171 -7.106 7.712 1.00 86.44 85 GLU A CA 1
ATOM 643 C C . GLU A 1 85 ? -13.832 -5.645 8.009 1.00 86.44 85 GLU A C 1
ATOM 645 O O . GLU A 1 85 ? -13.883 -5.173 9.147 1.00 86.44 85 GLU A O 1
ATOM 650 N N . LYS A 1 86 ? -13.480 -4.905 6.959 1.00 86.25 86 LYS A N 1
ATOM 651 C CA . LYS A 1 86 ? -13.285 -3.463 7.052 1.00 86.25 86 LYS A CA 1
ATOM 652 C C . LYS A 1 86 ? -14.650 -2.786 6.950 1.00 86.25 86 LYS A C 1
ATOM 654 O O . LYS A 1 86 ? -15.152 -2.584 5.848 1.00 86.25 86 LYS A O 1
ATOM 659 N N . LEU A 1 87 ? -15.217 -2.432 8.096 1.00 86.25 87 LEU A N 1
ATOM 660 C CA . LEU A 1 87 ? -16.465 -1.676 8.171 1.00 86.25 87 LEU A CA 1
ATOM 661 C C . LEU A 1 87 ? -16.255 -0.229 7.714 1.00 86.25 87 LEU A C 1
ATOM 663 O O . LEU A 1 87 ? -15.198 0.368 7.958 1.00 86.25 87 LEU A O 1
ATOM 667 N N . SER A 1 88 ? -17.256 0.340 7.044 1.00 88.62 88 SER A N 1
ATOM 668 C CA . SER A 1 88 ? -17.278 1.778 6.797 1.00 88.62 88 SER A CA 1
ATOM 669 C C . SER A 1 88 ? -17.620 2.528 8.088 1.00 88.62 88 SER A C 1
ATOM 671 O O . SER A 1 88 ? -18.174 1.963 9.029 1.00 88.62 88 SER A O 1
ATOM 673 N N . ILE A 1 89 ? -17.283 3.819 8.150 1.00 90.44 89 ILE A N 1
ATOM 674 C CA . ILE A 1 89 ? -17.617 4.652 9.316 1.00 90.44 89 ILE A CA 1
ATOM 675 C C . ILE A 1 89 ? -19.133 4.705 9.565 1.00 90.44 89 ILE A C 1
ATOM 677 O O . ILE A 1 89 ? -19.556 4.762 10.715 1.00 90.44 89 ILE A O 1
ATOM 681 N N . ASP A 1 90 ? -19.928 4.639 8.497 1.00 92.19 90 ASP A N 1
ATOM 682 C CA . ASP A 1 90 ? -21.389 4.625 8.552 1.00 92.19 90 ASP A CA 1
ATOM 683 C C . ASP A 1 90 ? -21.904 3.318 9.180 1.00 92.19 90 ASP A C 1
ATOM 685 O O . ASP A 1 90 ? -22.689 3.352 10.128 1.00 92.19 90 ASP A O 1
ATOM 689 N N . ASP A 1 91 ? -21.348 2.172 8.762 1.00 90.69 91 ASP A N 1
ATOM 690 C CA . ASP A 1 91 ? -21.684 0.857 9.333 1.00 90.69 91 ASP A CA 1
ATOM 691 C C . ASP A 1 91 ? -21.353 0.788 10.832 1.00 90.69 91 ASP A C 1
ATOM 693 O O . ASP A 1 91 ? -22.124 0.253 11.632 1.00 90.69 91 ASP A O 1
ATOM 697 N N . VAL A 1 92 ? -20.206 1.356 11.228 1.00 87.88 92 VAL A N 1
ATOM 698 C CA . VAL A 1 92 ? -19.781 1.415 12.636 1.00 87.88 92 VAL A CA 1
ATOM 699 C C . VAL A 1 92 ? -20.752 2.256 13.461 1.00 87.88 92 VAL A C 1
ATOM 701 O O . VAL A 1 92 ? -21.162 1.832 14.540 1.00 87.88 92 VAL A O 1
ATOM 704 N N . GLN A 1 93 ? -21.158 3.423 12.956 1.00 88.75 93 GLN A N 1
ATOM 705 C CA . GLN A 1 93 ? -22.115 4.280 13.653 1.00 88.75 93 GLN A CA 1
ATOM 706 C C . GLN A 1 93 ? -23.460 3.573 13.822 1.00 88.75 93 GLN A C 1
ATOM 708 O O . GLN A 1 93 ? -24.001 3.553 14.926 1.00 88.75 93 GLN A O 1
ATOM 713 N N . HIS A 1 94 ? -23.985 2.944 12.768 1.00 86.00 94 HIS A N 1
ATOM 714 C CA . HIS A 1 94 ? -25.246 2.208 12.841 1.00 86.00 94 HIS A CA 1
ATOM 715 C C . HIS A 1 94 ? -25.202 1.071 13.881 1.00 86.00 94 HIS A C 1
ATOM 717 O O . HIS A 1 94 ? -26.127 0.932 14.684 1.00 86.00 94 HIS A O 1
ATOM 723 N N . LEU A 1 95 ? -24.093 0.323 13.948 1.00 85.75 95 LEU A N 1
ATOM 724 C CA . LEU A 1 95 ? -23.874 -0.705 14.972 1.00 85.75 95 LEU A CA 1
ATOM 725 C C . LEU A 1 95 ? -23.913 -0.145 16.403 1.00 85.75 95 LEU A C 1
ATOM 727 O O . LEU A 1 95 ? -24.516 -0.761 17.283 1.00 85.75 95 LEU A O 1
ATOM 731 N N . GLU A 1 96 ? -23.296 1.011 16.656 1.00 80.94 96 GLU A N 1
ATOM 732 C CA . GLU A 1 96 ? -23.333 1.656 17.977 1.00 80.94 96 GLU A CA 1
ATOM 733 C C . GLU A 1 96 ? -24.751 2.087 18.380 1.00 80.94 96 GLU A C 1
ATOM 735 O O . GLU A 1 96 ? -25.139 1.952 19.546 1.00 80.94 96 GLU A O 1
ATOM 740 N N . TRP A 1 97 ? -25.541 2.587 17.425 1.00 79.06 97 TRP A N 1
ATOM 741 C CA . TRP A 1 97 ? -26.934 2.975 17.657 1.00 79.06 97 TRP A CA 1
ATOM 742 C C . TRP A 1 97 ? -27.810 1.776 18.018 1.00 79.06 97 TRP A C 1
ATOM 744 O O . TRP A 1 97 ? -28.525 1.841 19.015 1.00 79.06 97 TRP A O 1
ATOM 754 N N . GLU A 1 98 ? -27.710 0.674 17.272 1.00 80.75 98 GLU A N 1
ATOM 755 C CA . GLU A 1 98 ? -28.426 -0.580 17.548 1.00 80.75 98 GLU A CA 1
ATOM 756 C C . GLU A 1 98 ? -28.069 -1.154 18.930 1.00 80.75 98 GLU A C 1
ATOM 758 O O . GLU A 1 98 ? -28.942 -1.602 19.679 1.00 80.75 98 GLU A O 1
ATOM 763 N N . GLN A 1 99 ? -26.789 -1.092 19.320 1.00 78.94 99 GLN A N 1
ATOM 764 C CA . GLN A 1 99 ? -26.354 -1.510 20.656 1.00 78.94 99 GLN A CA 1
ATOM 765 C C . GLN A 1 99 ? -26.927 -0.617 21.764 1.00 78.94 99 GLN A C 1
ATOM 767 O O . GLN A 1 99 ? -27.410 -1.134 22.774 1.00 78.94 99 GLN A O 1
ATOM 772 N N . ARG A 1 100 ? -26.925 0.711 21.584 1.00 74.62 100 ARG A N 1
ATOM 773 C CA . ARG A 1 100 ? -27.561 1.639 22.537 1.00 74.62 100 ARG A CA 1
ATOM 774 C C . ARG A 1 100 ? -29.070 1.431 22.630 1.00 74.62 100 ARG A C 1
ATOM 776 O O . ARG A 1 100 ? -29.611 1.467 23.731 1.00 74.62 100 ARG A O 1
ATOM 783 N N . LEU A 1 101 ? -29.741 1.193 21.506 1.00 76.31 101 LEU A N 1
ATOM 784 C CA . LEU A 1 101 ? -31.179 0.924 21.460 1.00 76.31 101 LEU A CA 1
ATOM 785 C C . LEU A 1 101 ? -31.539 -0.353 22.224 1.00 76.31 101 LEU A C 1
ATOM 787 O O . LEU A 1 101 ? -32.453 -0.322 23.045 1.00 76.31 101 LEU A O 1
ATOM 791 N N . LYS A 1 102 ? -30.780 -1.441 22.033 1.00 76.50 102 LYS A N 1
ATOM 792 C CA . LYS A 1 102 ? -30.940 -2.677 22.819 1.00 76.50 102 LYS A CA 1
ATOM 793 C C . LYS A 1 102 ? -30.666 -2.476 24.308 1.00 76.50 102 LYS A C 1
ATOM 795 O O . LYS A 1 102 ? -31.367 -3.049 25.130 1.00 76.50 102 LYS A O 1
ATOM 800 N N . ALA A 1 103 ? -29.683 -1.654 24.672 1.00 75.75 103 ALA A N 1
ATOM 801 C CA . ALA A 1 103 ? -29.391 -1.357 26.076 1.00 75.75 103 ALA A CA 1
ATOM 802 C C . ALA A 1 103 ? -30.494 -0.528 26.764 1.00 75.75 103 ALA A C 1
ATOM 804 O O . ALA A 1 103 ? -30.669 -0.625 27.977 1.00 75.75 103 ALA A O 1
ATOM 805 N N . CYS A 1 104 ? -31.242 0.276 26.004 1.00 74.56 104 CYS A N 1
ATOM 806 C CA . CYS A 1 104 ? -32.351 1.085 26.513 1.00 74.56 104 CYS A CA 1
ATOM 807 C C . CYS A 1 104 ? -33.726 0.394 26.446 1.00 74.56 104 CYS A C 1
ATOM 809 O O . CYS A 1 104 ? -34.695 0.984 26.924 1.00 74.56 104 CYS A O 1
ATOM 811 N N . ASN A 1 105 ? -33.832 -0.820 25.893 1.00 60.28 105 ASN A N 1
ATOM 812 C CA . ASN A 1 105 ? -35.084 -1.581 25.820 1.00 60.28 105 ASN A CA 1
ATOM 813 C C . ASN A 1 105 ? -34.850 -3.067 26.189 1.00 60.28 105 ASN A C 1
ATOM 815 O O . ASN A 1 105 ? -34.708 -3.891 25.281 1.00 60.28 105 ASN A O 1
ATOM 819 N N . PRO A 1 106 ? -34.711 -3.387 27.494 1.00 61.25 106 PRO A N 1
ATOM 820 C CA . PRO A 1 106 ? -34.448 -4.744 27.983 1.00 61.25 106 PRO A CA 1
ATOM 821 C C . PRO A 1 106 ? -35.643 -5.699 27.854 1.00 61.25 106 PRO A C 1
ATOM 823 O O . PRO A 1 106 ? -36.802 -5.236 27.949 1.00 61.25 106 PRO A O 1
#

pLDDT: mean 71.45, std 15.39, range [43.56, 93.88]

InterPro domains:
  IPR004140 Exocyst complex component Exo70 [PTHR12542] (26-99)
  IPR016159 Cullin repeat-like-containing domain superfamily [SSF74788] (35-99)

Radius of gyration: 30.35 Å; chains: 1; bounding box: 83×24×71 Å

Organism: NCBI:txid520843

Sequence (106 aa):
MSGMGDGYVAPPKTPFVFDDSDDIASSAASSYRSTSSICEVDLLPSDAFYDLHCIVEQMVSSDYLFYSNVRKSSVDASFRKLGVEKLSIDDVQHLEWEQRLKACNP

Foldseek 3Di:
DDDPDDDPPDDDPDDPDDDPPPPPPDDPPPDPPDPPDPDPDPPDDPVRVVVVVVVVCCVVVVVCVVVCVVVVVVVVVVCVVVVNDDDDPVRVVVVVVVVVVVVVPD